Protein AF-A0A528ALJ0-F1 (afdb_monomer_lite)

Sequence (77 aa):
LRTLDAGDLPQLASELRTELIDAVSHTGGHLGAGLGVVELTVALHYVFNTPDDRLIWDVGHQAYPHKILTGRRDRIR

Secondary structure (DSSP, 8-state):
-TTS-GGGHHHHHHHHHHHHHHHHHHH---HHHHHTTHHHHHHHHHHS-TTTS----SSSTT-HHHHIIIIIGGG--

Foldseek 3Di:
DLPDDPVCLVVVLVVLLVLLVVLCVVVPADNPLLNVCSSVLSVCVNPDPPPVDDDDDVVCSNCPSVCCVVPNSVVSD

pLDDT: mean 94.21, std 6.18, range [68.62, 98.69]

Structure (mmCIF, N/CA/C/O backbone):
data_AF-A0A528ALJ0-F1
#
_entry.id   AF-A0A528ALJ0-F1
#
loop_
_atom_site.group_PDB
_atom_site.id
_atom_site.type_symbol
_atom_site.label_atom_id
_atom_site.label_alt_id
_atom_site.label_comp_id
_atom_site.label_asym_id
_atom_site.label_entity_id
_atom_site.label_seq_id
_atom_site.pdbx_PDB_ins_code
_atom_site.Cartn_x
_atom_site.Cartn_y
_atom_site.Cartn_z
_atom_site.occupancy
_atom_site.B_iso_or_equiv
_atom_site.auth_seq_id
_atom_site.auth_comp_id
_atom_site.auth_asym_id
_atom_site.auth_atom_id
_atom_site.pdbx_PDB_model_num
ATOM 1 N N . LEU A 1 1 ? -6.677 -7.879 5.402 1.00 92.12 1 LEU A N 1
ATOM 2 C CA . LEU A 1 1 ? -7.023 -6.545 4.855 1.00 92.12 1 LEU A CA 1
ATOM 3 C C . LEU A 1 1 ? -8.509 -6.450 4.520 1.00 92.12 1 LEU A C 1
ATOM 5 O O . LEU A 1 1 ? -9.179 -5.682 5.181 1.00 92.12 1 LEU A O 1
ATOM 9 N N . ARG A 1 2 ? -9.054 -7.240 3.580 1.00 95.75 2 ARG A N 1
ATOM 10 C CA . ARG A 1 2 ? -10.485 -7.161 3.192 1.00 95.75 2 ARG A CA 1
ATOM 11 C C . ARG A 1 2 ? -11.499 -7.549 4.283 1.00 95.75 2 ARG A C 1
ATOM 13 O O . ARG A 1 2 ? -12.686 -7.340 4.114 1.00 95.75 2 ARG A O 1
ATOM 20 N N . THR A 1 3 ? -11.030 -8.128 5.384 1.00 96.69 3 THR A N 1
ATOM 21 C CA . THR A 1 3 ? -11.832 -8.483 6.564 1.00 96.69 3 THR A CA 1
ATOM 22 C C . THR A 1 3 ? -11.875 -7.377 7.621 1.00 96.69 3 THR A C 1
ATOM 24 O O . THR A 1 3 ? -12.480 -7.586 8.663 1.00 96.69 3 THR A O 1
ATOM 27 N N . LEU A 1 4 ? -11.166 -6.263 7.409 1.00 97.06 4 LEU A N 1
ATOM 28 C CA . LEU A 1 4 ? -11.194 -5.114 8.313 1.00 97.06 4 LEU A CA 1
ATOM 29 C C . LEU A 1 4 ? -12.467 -4.300 8.091 1.00 97.06 4 LEU A C 1
ATOM 31 O O . LEU A 1 4 ? -12.946 -4.191 6.953 1.00 97.06 4 LEU A O 1
ATOM 35 N N . ASP A 1 5 ? -12.949 -3.665 9.154 1.00 97.75 5 ASP A N 1
ATOM 36 C C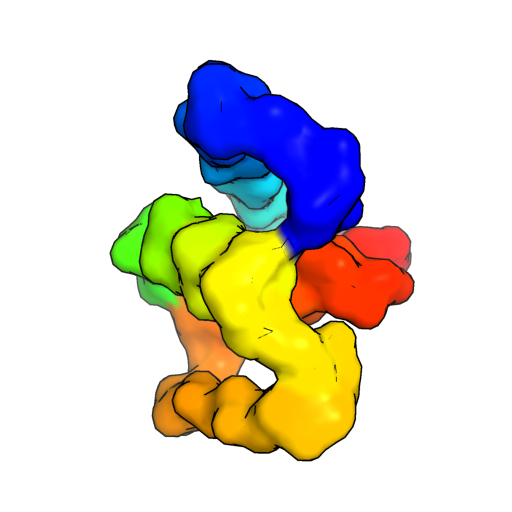A . ASP A 1 5 ? -14.001 -2.669 9.031 1.00 97.75 5 ASP A CA 1
ATOM 37 C C . ASP A 1 5 ? -13.463 -1.443 8.288 1.00 97.75 5 ASP A C 1
ATOM 39 O O . ASP A 1 5 ? -12.303 -1.048 8.425 1.00 97.75 5 ASP A O 1
ATOM 43 N N . ALA A 1 6 ? -14.315 -0.805 7.483 1.00 96.75 6 ALA A N 1
ATOM 44 C CA . ALA A 1 6 ? -13.907 0.358 6.694 1.00 96.75 6 ALA A CA 1
ATOM 45 C C . ALA A 1 6 ? -13.387 1.519 7.571 1.00 96.75 6 ALA A C 1
ATOM 47 O O . ALA A 1 6 ? -12.550 2.305 7.124 1.00 96.75 6 ALA A O 1
ATOM 48 N N . GLY A 1 7 ? -13.852 1.602 8.825 1.00 97.88 7 GLY A N 1
ATOM 49 C CA . GLY A 1 7 ? -13.393 2.575 9.818 1.00 97.88 7 GLY A CA 1
ATOM 50 C C . GLY A 1 7 ? -11.940 2.385 10.266 1.00 97.88 7 GLY A C 1
ATOM 51 O O . GLY A 1 7 ? -11.325 3.357 10.698 1.00 97.88 7 GLY A O 1
ATOM 52 N N . ASP A 1 8 ? -11.368 1.191 10.091 1.00 98.31 8 ASP A N 1
ATOM 53 C CA . ASP A 1 8 ? -9.988 0.876 10.488 1.00 98.31 8 ASP A CA 1
ATOM 54 C C . ASP A 1 8 ? -8.968 1.196 9.381 1.00 98.31 8 ASP A C 1
ATOM 56 O O . ASP A 1 8 ? -7.755 1.215 9.609 1.00 98.31 8 ASP A O 1
ATOM 60 N N . LEU A 1 9 ? -9.428 1.473 8.155 1.00 98.50 9 LEU A N 1
ATOM 61 C CA . LEU A 1 9 ? -8.549 1.742 7.011 1.00 98.50 9 LEU A CA 1
ATOM 62 C C . LEU A 1 9 ? -7.651 2.980 7.186 1.00 98.50 9 LEU A C 1
ATOM 64 O O . LEU A 1 9 ? -6.486 2.906 6.784 1.00 98.50 9 LEU A O 1
ATOM 68 N N . PRO A 1 10 ? -8.105 4.095 7.799 1.00 98.50 10 PRO A N 1
ATOM 69 C CA . PRO A 1 10 ? -7.227 5.219 8.117 1.00 98.50 10 PRO A CA 1
ATOM 70 C C . PRO A 1 10 ? -6.093 4.838 9.076 1.00 98.50 10 PRO A C 1
ATOM 72 O O . PRO A 1 10 ? -4.959 5.288 8.894 1.00 98.50 10 PRO A O 1
ATOM 75 N N . GLN A 1 11 ? -6.366 3.978 10.064 1.00 98.44 11 GLN A N 1
ATOM 76 C CA . GLN A 1 11 ? -5.332 3.482 10.971 1.00 98.44 11 GLN A CA 1
ATOM 77 C C . GLN A 1 11 ? -4.321 2.617 10.213 1.00 98.44 11 GLN A C 1
ATOM 79 O O . GLN A 1 11 ? -3.119 2.872 10.301 1.00 98.44 11 GLN A O 1
ATOM 84 N N . LEU A 1 12 ? -4.793 1.673 9.394 1.00 98.31 12 LEU A N 1
ATOM 85 C CA . LEU A 1 12 ? -3.923 0.852 8.549 1.00 98.31 12 LEU A CA 1
ATOM 86 C C . LEU A 1 12 ? -3.036 1.710 7.629 1.00 98.31 12 LEU A C 1
ATOM 88 O O . LEU A 1 12 ? -1.852 1.419 7.469 1.00 98.31 12 LEU A O 1
ATOM 92 N N . ALA A 1 13 ? -3.579 2.774 7.033 1.00 98.56 13 ALA A N 1
ATOM 93 C CA . ALA A 1 13 ? -2.806 3.697 6.202 1.00 98.56 13 ALA A CA 1
ATOM 94 C C . ALA A 1 13 ? -1.715 4.428 7.010 1.00 98.56 13 ALA A C 1
ATOM 96 O O . ALA A 1 13 ? -0.591 4.590 6.531 1.00 98.56 13 ALA A O 1
ATOM 97 N N . SER A 1 14 ? -2.011 4.830 8.249 1.00 98.50 14 SER A N 1
ATOM 98 C CA . SER A 1 14 ? -1.030 5.439 9.158 1.00 98.50 14 SER A CA 1
ATOM 99 C C . SER A 1 14 ? 0.109 4.476 9.524 1.00 98.50 14 SER A C 1
ATOM 101 O O . SER A 1 14 ? 1.291 4.827 9.438 1.00 98.50 14 SER A O 1
ATOM 103 N N . GLU A 1 15 ? -0.230 3.230 9.857 1.00 98.12 15 GLU A N 1
ATOM 104 C CA . GLU A 1 15 ? 0.747 2.181 10.173 1.00 98.12 15 GLU A CA 1
ATOM 105 C C . GLU A 1 15 ? 1.609 1.834 8.950 1.00 98.12 15 GLU A C 1
ATOM 107 O O . GLU A 1 15 ? 2.834 1.755 9.047 1.00 98.12 15 GLU A O 1
ATOM 112 N N . LEU A 1 16 ? 0.991 1.723 7.770 1.00 97.50 16 LEU A N 1
ATOM 113 C CA . LEU A 1 16 ? 1.685 1.460 6.509 1.00 97.50 16 LEU A CA 1
ATOM 114 C C . LEU A 1 16 ? 2.646 2.591 6.123 1.00 97.50 16 LEU A C 1
ATOM 116 O O . LEU A 1 16 ? 3.737 2.332 5.617 1.00 97.50 16 LEU A O 1
ATOM 120 N N . ARG A 1 17 ? 2.261 3.845 6.377 1.00 97.62 17 ARG A N 1
ATOM 121 C CA . ARG A 1 17 ? 3.128 5.014 6.187 1.00 97.62 17 ARG A CA 1
ATOM 122 C C . ARG A 1 17 ? 4.342 4.964 7.107 1.00 97.62 17 ARG A C 1
ATOM 124 O O . ARG A 1 17 ? 5.451 5.209 6.642 1.00 97.62 17 ARG A O 1
ATOM 131 N N . THR A 1 18 ? 4.135 4.631 8.378 1.00 96.56 18 THR A N 1
ATOM 132 C CA . THR A 1 18 ? 5.230 4.474 9.345 1.00 96.56 18 THR A CA 1
ATOM 133 C C . THR A 1 18 ? 6.195 3.378 8.899 1.00 96.56 18 THR A C 1
ATOM 135 O O . THR A 1 18 ? 7.398 3.618 8.835 1.00 96.56 18 THR A O 1
ATOM 138 N N . GLU A 1 19 ? 5.676 2.218 8.489 1.00 94.56 19 GLU A N 1
ATOM 139 C CA . GLU A 1 19 ? 6.504 1.112 7.994 1.00 94.56 19 GLU A CA 1
ATOM 140 C C . GLU A 1 19 ? 7.286 1.486 6.729 1.00 94.56 19 GLU A C 1
ATOM 142 O O . GLU A 1 19 ? 8.443 1.104 6.578 1.00 94.56 19 GLU A O 1
ATOM 147 N N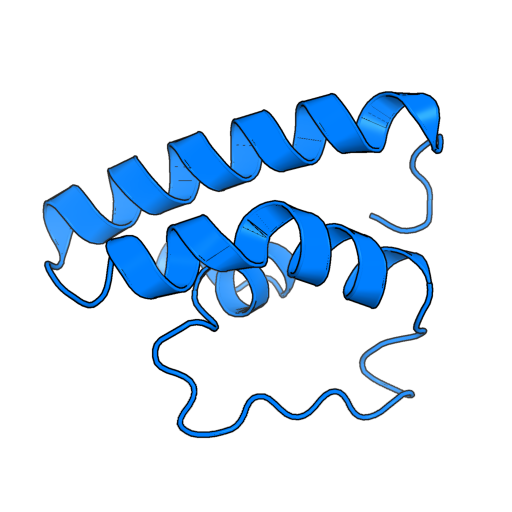 . LEU A 1 20 ? 6.676 2.243 5.813 1.00 93.81 20 LEU A N 1
ATOM 148 C CA . LEU A 1 20 ? 7.358 2.710 4.610 1.00 93.81 20 LEU A CA 1
ATOM 149 C C . LEU A 1 20 ? 8.549 3.619 4.947 1.00 93.81 20 LEU A C 1
ATOM 151 O O . LEU A 1 20 ? 9.611 3.474 4.342 1.00 93.81 20 LEU A O 1
ATOM 155 N N . ILE A 1 21 ? 8.362 4.558 5.879 1.00 94.19 21 ILE A N 1
ATOM 156 C CA . ILE A 1 21 ? 9.422 5.474 6.322 1.00 94.19 21 ILE A CA 1
ATOM 157 C C . ILE A 1 21 ? 10.561 4.678 6.962 1.00 94.19 21 ILE A C 1
ATOM 159 O O . ILE A 1 21 ? 11.717 4.893 6.602 1.00 94.19 21 ILE A O 1
ATOM 163 N N . ASP A 1 22 ? 10.228 3.741 7.852 1.00 92.38 22 ASP A N 1
ATOM 164 C CA . ASP A 1 22 ? 11.195 2.872 8.527 1.00 92.38 22 ASP A CA 1
ATOM 165 C C . ASP A 1 22 ? 12.009 2.049 7.518 1.00 92.38 22 ASP A C 1
ATOM 167 O O . ASP A 1 22 ? 13.234 2.158 7.462 1.00 92.38 22 ASP A O 1
ATOM 171 N N . ALA A 1 23 ? 11.336 1.318 6.626 1.00 87.69 23 ALA A N 1
ATOM 172 C CA . ALA A 1 23 ? 12.002 0.443 5.666 1.00 87.69 23 ALA A CA 1
ATOM 173 C C . ALA A 1 23 ? 12.925 1.217 4.706 1.00 87.69 23 ALA A C 1
ATOM 175 O O . ALA A 1 23 ? 14.074 0.831 4.487 1.00 87.69 23 ALA A O 1
ATOM 176 N N . VAL A 1 24 ? 12.461 2.355 4.176 1.00 87.38 24 VAL A N 1
ATOM 177 C CA . VAL A 1 24 ? 13.267 3.184 3.263 1.00 87.38 24 VAL A CA 1
ATOM 178 C C . VAL A 1 24 ? 14.417 3.888 3.990 1.00 87.38 24 VAL A C 1
ATOM 180 O O . VAL A 1 24 ? 15.430 4.185 3.356 1.00 87.38 24 VAL A O 1
ATOM 183 N N . SER A 1 25 ? 14.314 4.128 5.301 1.00 88.50 25 SER A N 1
ATOM 184 C CA . SER A 1 25 ? 15.420 4.705 6.078 1.00 88.50 25 SER A CA 1
ATOM 185 C C . SER A 1 25 ? 16.658 3.798 6.109 1.00 88.50 25 SER A C 1
ATOM 187 O O . SER A 1 25 ? 17.779 4.303 6.146 1.00 88.50 25 SER A O 1
ATOM 189 N N . HIS A 1 26 ? 16.46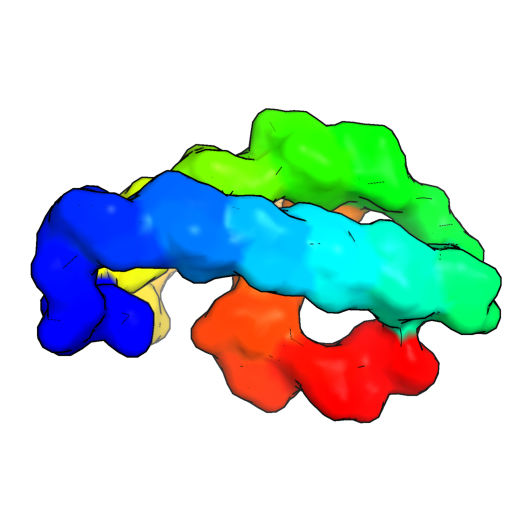5 2.477 6.018 1.00 84.25 26 HIS A N 1
ATOM 190 C CA . HIS 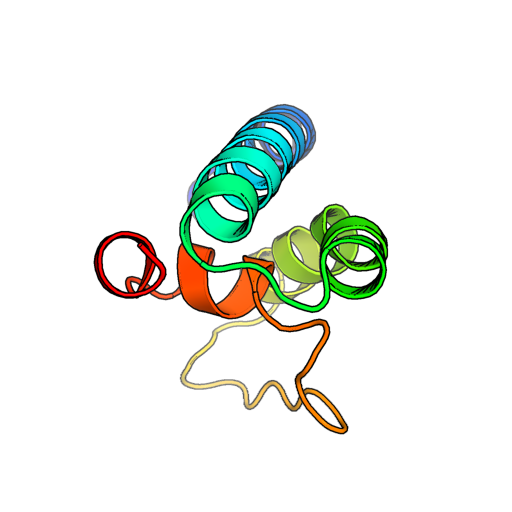A 1 26 ? 17.546 1.493 5.989 1.00 84.25 26 HIS A CA 1
ATOM 191 C C . HIS A 1 26 ? 18.108 1.258 4.583 1.00 84.25 26 HIS A C 1
ATOM 193 O O . HIS A 1 26 ? 19.323 1.154 4.417 1.00 84.25 26 HIS A O 1
ATOM 199 N N . THR A 1 27 ? 17.247 1.192 3.564 1.00 80.69 27 THR A N 1
ATOM 200 C CA . THR A 1 27 ? 17.671 0.828 2.200 1.00 80.69 27 THR A CA 1
ATOM 201 C C . THR A 1 27 ? 17.962 2.013 1.283 1.00 80.69 27 THR A C 1
ATOM 203 O O . THR A 1 27 ? 18.548 1.832 0.215 1.00 80.69 27 THR A O 1
ATOM 206 N N . GLY A 1 28 ? 17.502 3.217 1.635 1.00 77.75 28 GLY A N 1
ATOM 207 C CA . GLY A 1 28 ? 17.340 4.315 0.680 1.00 77.75 28 GLY A CA 1
ATOM 208 C C . GLY A 1 28 ? 16.246 4.025 -0.365 1.00 77.75 28 GLY A C 1
ATOM 209 O O . GLY A 1 28 ? 15.606 2.970 -0.351 1.00 77.75 28 GLY A O 1
ATOM 210 N N . GLY A 1 29 ? 15.997 4.972 -1.281 1.00 78.38 29 GLY A N 1
ATOM 211 C CA . GLY A 1 29 ? 15.063 4.798 -2.406 1.00 78.38 29 GLY A CA 1
ATOM 212 C C . GLY A 1 29 ? 13.965 5.863 -2.529 1.00 78.38 29 GLY A C 1
ATOM 213 O O . GLY A 1 29 ? 14.058 6.961 -1.983 1.00 78.38 29 GLY A O 1
ATOM 214 N N . HIS A 1 30 ? 12.914 5.546 -3.296 1.00 82.44 30 HIS A N 1
ATOM 215 C CA . HIS A 1 30 ? 11.850 6.480 -3.699 1.00 82.44 30 HIS A CA 1
ATOM 216 C C . HIS A 1 30 ? 10.781 6.707 -2.615 1.00 82.44 30 HIS A C 1
ATOM 218 O O . HIS A 1 30 ? 9.606 6.383 -2.801 1.00 82.44 30 HIS A O 1
ATOM 224 N N . LEU A 1 31 ? 11.174 7.315 -1.493 1.00 87.69 31 LEU A N 1
ATOM 225 C CA . LEU A 1 31 ? 10.278 7.579 -0.361 1.00 87.69 31 LEU A CA 1
ATOM 226 C C . LEU A 1 31 ? 9.036 8.397 -0.757 1.00 87.69 31 LEU A C 1
ATOM 228 O O . LEU A 1 31 ? 7.909 7.993 -0.480 1.00 87.69 31 LEU A O 1
ATOM 232 N N . GLY A 1 32 ? 9.236 9.536 -1.430 1.00 90.25 32 GLY A N 1
ATOM 233 C CA . GLY A 1 32 ? 8.150 10.472 -1.745 1.00 90.25 32 GLY A CA 1
ATOM 234 C C . GLY A 1 32 ? 7.055 9.859 -2.623 1.00 90.25 32 GLY A C 1
ATOM 235 O O . GLY A 1 32 ? 5.871 10.060 -2.366 1.00 90.25 32 GLY A O 1
ATOM 236 N N . ALA A 1 33 ? 7.442 9.051 -3.613 1.00 93.00 33 ALA A N 1
ATOM 237 C CA . ALA A 1 33 ? 6.492 8.398 -4.507 1.00 93.00 33 ALA A CA 1
ATOM 238 C C . ALA A 1 33 ? 5.644 7.345 -3.782 1.00 93.00 33 ALA A C 1
ATOM 240 O O . ALA A 1 33 ? 4.434 7.291 -3.985 1.00 93.00 33 ALA A O 1
ATOM 241 N N . GLY A 1 34 ? 6.258 6.542 -2.904 1.00 94.69 34 GLY A N 1
ATOM 242 C CA . GLY A 1 34 ? 5.529 5.574 -2.084 1.00 94.69 34 GLY A CA 1
ATOM 243 C C . GLY A 1 34 ? 4.580 6.247 -1.090 1.00 94.69 34 GLY A C 1
ATOM 244 O O . GLY A 1 34 ? 3.434 5.822 -0.956 1.00 94.69 34 GLY A O 1
ATOM 245 N N . LEU A 1 35 ? 5.024 7.330 -0.438 1.00 96.75 35 LEU A N 1
ATOM 246 C CA . LEU A 1 35 ? 4.199 8.087 0.512 1.00 96.75 35 LEU A CA 1
ATOM 247 C C . LEU A 1 35 ? 2.949 8.682 -0.143 1.00 96.75 35 LEU A C 1
ATOM 249 O O . LEU A 1 35 ? 1.897 8.723 0.492 1.00 96.75 35 LEU A O 1
ATOM 253 N N . GLY A 1 36 ? 3.053 9.106 -1.405 1.00 97.31 36 GLY A N 1
ATOM 254 C CA . GLY A 1 36 ? 1.946 9.697 -2.158 1.00 97.31 36 GLY A CA 1
ATOM 255 C C . GLY A 1 36 ? 0.837 8.720 -2.557 1.00 97.31 36 GLY A C 1
ATOM 256 O O . GLY A 1 36 ? -0.219 9.166 -2.997 1.00 97.31 36 GLY A O 1
ATOM 257 N N . VAL A 1 37 ? 1.046 7.404 -2.416 1.00 98.31 37 VAL A N 1
ATOM 258 C CA . VAL A 1 37 ? 0.073 6.381 -2.844 1.00 98.31 37 VAL A CA 1
ATOM 259 C C . VAL A 1 37 ? -0.344 5.419 -1.731 1.00 98.31 37 VAL A C 1
ATOM 261 O O . VAL A 1 37 ? -0.957 4.392 -2.024 1.00 98.31 37 VAL A O 1
ATOM 264 N N . VAL A 1 38 ? -0.045 5.717 -0.462 1.00 98.50 38 VAL A N 1
ATOM 265 C CA . VAL A 1 38 ? -0.392 4.849 0.682 1.00 98.50 38 VAL A CA 1
ATOM 266 C C . VAL A 1 38 ? -1.897 4.573 0.729 1.00 98.50 38 VAL A C 1
ATOM 268 O O . VAL A 1 38 ? -2.311 3.414 0.653 1.00 98.50 38 VAL A O 1
ATOM 271 N N . GLU A 1 39 ? -2.720 5.620 0.773 1.00 98.62 39 GLU A N 1
ATOM 272 C CA . GLU A 1 39 ? -4.180 5.500 0.850 1.00 98.62 39 GLU A CA 1
ATOM 273 C C . GLU A 1 39 ? -4.759 4.845 -0.408 1.00 98.62 39 GLU A C 1
ATOM 275 O O . GLU A 1 39 ? -5.602 3.954 -0.310 1.00 98.62 39 GLU A O 1
ATOM 280 N N . LEU A 1 40 ? -4.256 5.228 -1.588 1.00 98.62 40 LEU A N 1
ATOM 281 C CA . LEU A 1 40 ? -4.645 4.617 -2.861 1.00 98.62 40 LEU A CA 1
ATOM 282 C C . LEU A 1 40 ? -4.383 3.107 -2.846 1.00 98.62 40 LEU A C 1
ATOM 284 O O . LEU A 1 40 ? -5.232 2.319 -3.251 1.00 98.62 40 LEU A O 1
ATOM 288 N N . THR A 1 41 ? -3.221 2.692 -2.346 1.00 98.56 41 THR A N 1
ATOM 289 C CA . THR A 1 41 ? -2.841 1.280 -2.298 1.00 98.56 41 THR A CA 1
ATOM 290 C C . THR A 1 41 ? -3.719 0.488 -1.332 1.00 98.56 41 THR A C 1
ATOM 292 O O . THR A 1 41 ? -4.141 -0.620 -1.669 1.00 98.56 41 THR A O 1
ATOM 295 N N . VAL A 1 42 ? -4.032 1.051 -0.158 1.00 98.69 42 VAL A N 1
ATOM 296 C CA . VAL A 1 42 ? -4.970 0.438 0.800 1.00 98.69 42 VAL A CA 1
ATOM 297 C C . VAL A 1 42 ? -6.348 0.275 0.161 1.00 98.69 42 VAL A C 1
ATOM 299 O O . VAL A 1 42 ? -6.893 -0.827 0.184 1.00 98.69 42 VAL A O 1
ATOM 302 N N . ALA A 1 43 ? -6.879 1.328 -0.469 1.00 98.56 43 ALA A N 1
ATOM 303 C CA . ALA A 1 43 ? -8.188 1.295 -1.118 1.00 98.56 43 ALA A CA 1
ATOM 304 C C . ALA A 1 43 ? -8.250 0.259 -2.252 1.00 98.56 43 ALA A C 1
ATOM 306 O O . ALA A 1 43 ? -9.186 -0.538 -2.307 1.00 98.56 43 ALA A O 1
ATOM 307 N N . LEU A 1 44 ? -7.229 0.209 -3.115 1.00 98.50 44 LEU A N 1
ATOM 308 C CA . LEU A 1 44 ? -7.153 -0.762 -4.209 1.00 98.50 44 LEU A CA 1
ATOM 309 C C . LEU A 1 44 ? -7.155 -2.204 -3.689 1.00 98.50 44 LEU A C 1
ATOM 311 O O . LEU A 1 44 ? -7.922 -3.023 -4.183 1.00 98.50 44 LEU A O 1
ATOM 315 N N . HIS A 1 45 ? -6.351 -2.520 -2.671 1.00 98.44 45 HIS A N 1
ATOM 316 C CA . HIS A 1 45 ? -6.322 -3.874 -2.103 1.00 98.44 45 HIS A CA 1
ATOM 317 C C . HIS A 1 45 ? -7.549 -4.223 -1.253 1.00 98.44 45 HIS A C 1
ATOM 319 O O . HIS A 1 45 ? -7.814 -5.409 -1.032 1.00 98.44 45 HIS A O 1
ATOM 325 N N . TYR A 1 46 ? -8.276 -3.217 -0.762 1.00 98.56 46 TYR A N 1
ATOM 326 C CA . TYR A 1 46 ? -9.533 -3.415 -0.048 1.00 98.56 46 TYR A CA 1
ATOM 327 C C . TYR A 1 46 ? -10.673 -3.755 -1.007 1.00 98.56 46 TYR A C 1
ATOM 329 O O . TYR A 1 46 ? -11.421 -4.696 -0.758 1.00 98.56 46 TYR A O 1
ATOM 337 N N . VAL A 1 47 ? -10.777 -3.017 -2.115 1.00 98.31 47 VAL A N 1
ATOM 338 C CA . VAL A 1 47 ? -11.879 -3.150 -3.077 1.00 98.31 47 VAL A CA 1
ATOM 339 C C . VAL A 1 47 ? -11.649 -4.296 -4.064 1.00 98.31 47 VAL A C 1
ATOM 341 O O . VAL A 1 47 ? -12.577 -5.052 -4.335 1.00 98.31 47 VAL A O 1
ATOM 344 N N . PHE A 1 48 ? -10.432 -4.451 -4.592 1.00 98.31 48 PHE A N 1
ATOM 345 C CA . PHE A 1 48 ? -10.127 -5.483 -5.585 1.00 98.31 48 PHE A CA 1
ATOM 346 C C . PHE A 1 48 ? -9.683 -6.799 -4.938 1.00 98.31 48 PHE A C 1
ATOM 348 O O . PHE A 1 48 ? -8.950 -6.842 -3.939 1.00 98.31 48 PHE A O 1
ATOM 355 N N . ASN A 1 49 ? -10.073 -7.9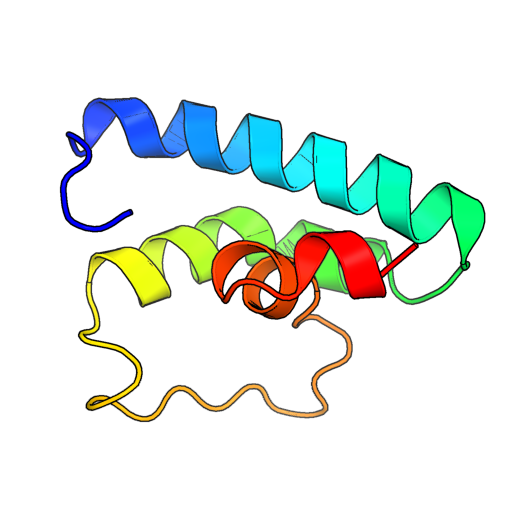08 -5.558 1.00 97.38 49 ASN A N 1
ATOM 356 C CA . ASN A 1 49 ? -9.711 -9.251 -5.138 1.00 97.38 49 ASN A CA 1
ATOM 357 C C . ASN A 1 49 ? -8.350 -9.669 -5.716 1.00 97.38 49 ASN A C 1
ATOM 359 O O . ASN A 1 49 ? -8.229 -10.642 -6.452 1.00 97.38 49 ASN A O 1
ATOM 363 N N . THR A 1 50 ? -7.282 -8.943 -5.383 1.00 96.81 50 THR A N 1
ATOM 364 C CA . THR A 1 50 ? -5.925 -9.382 -5.746 1.00 96.81 50 THR A CA 1
ATOM 365 C C . THR A 1 50 ? -5.574 -10.678 -4.988 1.00 96.81 50 THR A C 1
ATOM 367 O O . THR A 1 50 ? -5.849 -10.728 -3.777 1.00 96.81 50 THR A O 1
ATOM 370 N N . PRO A 1 51 ? -4.927 -11.676 -5.630 1.00 96.00 51 PRO A N 1
ATOM 371 C CA . PRO A 1 51 ? -4.284 -11.608 -6.950 1.00 96.00 51 PRO A CA 1
ATOM 372 C C . PRO A 1 51 ? -5.162 -12.001 -8.154 1.00 96.00 51 PRO A C 1
ATOM 374 O O . PRO A 1 51 ? -4.653 -11.953 -9.272 1.00 96.00 51 PRO A O 1
ATOM 377 N N . ASP A 1 52 ? -6.428 -12.383 -7.952 1.00 97.94 52 ASP A N 1
ATOM 378 C CA . ASP A 1 52 ? -7.335 -12.748 -9.054 1.00 97.94 52 ASP A CA 1
ATOM 379 C C . ASP A 1 52 ? -7.578 -11.539 -9.971 1.00 97.94 52 ASP A C 1
ATOM 381 O O . ASP A 1 52 ? -7.437 -11.624 -11.194 1.00 97.94 52 ASP A O 1
ATOM 385 N N . ASP A 1 53 ? -7.837 -10.379 -9.363 1.00 98.31 53 ASP A N 1
ATOM 386 C CA . ASP A 1 53 ? -7.796 -9.095 -10.053 1.00 98.31 53 ASP A CA 1
ATOM 387 C C . ASP A 1 53 ? -6.349 -8.646 -10.272 1.00 98.31 53 ASP A C 1
ATOM 389 O O . ASP A 1 53 ? -5.518 -8.619 -9.354 1.00 98.31 53 ASP A O 1
ATOM 393 N N . ARG A 1 54 ? -6.048 -8.228 -11.504 1.00 97.81 54 ARG A N 1
ATOM 394 C CA . ARG A 1 54 ? -4.717 -7.743 -11.878 1.00 97.81 54 ARG A CA 1
ATOM 395 C C . ARG A 1 54 ? -4.586 -6.252 -11.591 1.00 97.81 54 ARG A C 1
ATOM 397 O O . ARG A 1 54 ? -5.175 -5.429 -12.285 1.00 97.81 54 ARG A O 1
ATOM 404 N N . LEU A 1 55 ? -3.744 -5.918 -10.616 1.00 98.12 55 LEU A N 1
ATOM 405 C CA . LEU A 1 55 ? -3.323 -4.549 -10.322 1.00 98.12 55 LEU A CA 1
ATOM 406 C C . LEU A 1 55 ? -1.951 -4.268 -10.952 1.00 98.12 55 LEU A C 1
ATOM 408 O O . LEU A 1 55 ? -0.982 -4.969 -10.660 1.00 98.12 55 LEU A O 1
ATOM 412 N N . ILE A 1 56 ? -1.863 -3.229 -11.786 1.00 98.19 56 ILE A N 1
ATOM 413 C CA . ILE A 1 56 ? -0.631 -2.827 -12.478 1.00 98.19 56 ILE A CA 1
ATOM 414 C C . ILE A 1 56 ? -0.190 -1.456 -11.961 1.00 98.19 56 ILE A C 1
ATOM 416 O O . ILE A 1 56 ? -0.951 -0.494 -12.010 1.00 98.19 56 ILE A O 1
ATOM 420 N N . TRP A 1 57 ? 1.055 -1.373 -11.494 1.00 98.06 57 TRP A N 1
ATOM 421 C CA . TRP A 1 57 ? 1.726 -0.114 -11.177 1.00 98.06 57 TRP A CA 1
ATOM 422 C C . TRP A 1 57 ? 2.679 0.241 -12.316 1.00 98.06 57 TRP A C 1
ATOM 424 O O . TRP A 1 57 ? 3.615 -0.513 -12.578 1.00 98.06 57 TRP A O 1
ATOM 434 N N . ASP A 1 58 ? 2.459 1.377 -12.975 1.00 97.75 58 ASP A N 1
ATOM 435 C CA . ASP A 1 58 ? 3.384 1.875 -13.997 1.00 97.75 58 ASP A CA 1
ATOM 436 C C . ASP A 1 58 ? 4.712 2.320 -13.361 1.00 97.75 58 ASP A C 1
ATOM 438 O O . ASP A 1 58 ? 4.702 2.939 -12.293 1.00 97.75 58 ASP A O 1
ATOM 442 N N . VAL A 1 59 ? 5.844 1.975 -13.989 1.00 96.44 59 VAL A N 1
ATOM 443 C CA . VAL A 1 59 ? 7.225 2.047 -13.453 1.00 96.44 59 VAL A CA 1
ATOM 444 C C . VAL A 1 59 ? 7.448 1.214 -12.179 1.00 96.44 59 VAL A C 1
ATOM 446 O O . VAL A 1 59 ? 8.337 0.366 -12.141 1.00 96.44 59 VAL A O 1
ATOM 449 N N . GLY A 1 60 ? 6.665 1.447 -11.124 1.00 95.00 60 GLY A N 1
ATOM 450 C CA . GLY A 1 60 ? 6.658 0.669 -9.884 1.00 95.00 60 GLY A CA 1
ATOM 451 C C . GLY A 1 60 ? 7.463 1.266 -8.727 1.00 95.00 60 GLY A C 1
ATOM 452 O O . GLY A 1 60 ? 7.513 0.664 -7.652 1.00 95.00 60 GLY A O 1
ATOM 453 N N . HIS A 1 61 ? 8.068 2.445 -8.892 1.00 94.19 61 HIS A N 1
ATOM 454 C CA . HIS A 1 61 ? 8.841 3.114 -7.835 1.00 94.19 61 HIS A CA 1
ATOM 455 C C . HIS A 1 61 ? 7.970 3.575 -6.648 1.00 94.19 61 HIS A C 1
ATOM 457 O O . HIS A 1 61 ? 8.440 3.651 -5.517 1.00 94.19 61 HIS A O 1
ATOM 463 N N . GLN A 1 62 ? 6.681 3.795 -6.891 1.00 96.31 62 GLN A N 1
ATOM 464 C CA . GLN A 1 62 ? 5.637 4.091 -5.914 1.00 96.31 62 GLN A CA 1
ATOM 465 C C . GLN A 1 62 ? 5.062 2.839 -5.226 1.00 96.31 62 GLN A C 1
ATOM 467 O O . GLN A 1 62 ? 4.335 2.950 -4.247 1.00 96.31 62 GLN A O 1
ATOM 472 N N . ALA A 1 63 ? 5.381 1.626 -5.692 1.00 96.56 63 ALA A N 1
ATOM 473 C CA . ALA A 1 63 ? 4.706 0.395 -5.267 1.00 96.56 63 ALA A CA 1
ATOM 474 C C . ALA A 1 63 ? 5.245 -0.218 -3.955 1.00 96.56 63 ALA A C 1
ATOM 476 O O . ALA A 1 63 ? 5.023 -1.402 -3.686 1.00 96.56 63 ALA A O 1
ATOM 477 N N . TYR A 1 64 ? 5.966 0.540 -3.123 1.00 95.12 64 TYR A N 1
ATOM 478 C CA . TYR A 1 64 ? 6.441 0.038 -1.826 1.00 95.12 64 TYR A CA 1
ATOM 479 C C . TYR A 1 64 ? 5.287 -0.326 -0.872 1.00 95.12 64 TYR A C 1
ATOM 481 O O . TYR A 1 64 ? 5.299 -1.454 -0.372 1.00 95.12 64 TYR A O 1
ATOM 489 N N . PRO A 1 65 ? 4.245 0.516 -0.686 1.00 97.06 65 PRO A N 1
ATOM 490 C CA . PRO A 1 65 ? 3.064 0.136 0.092 1.00 97.06 65 PRO A CA 1
ATOM 491 C C . PRO A 1 65 ? 2.423 -1.163 -0.416 1.00 97.06 65 PRO A C 1
ATOM 493 O O . PRO A 1 65 ? 2.044 -2.028 0.371 1.00 97.06 65 PRO A O 1
ATOM 496 N N . HIS A 1 66 ? 2.387 -1.354 -1.741 1.00 97.56 66 HIS A N 1
ATOM 497 C CA . HIS A 1 66 ? 1.848 -2.564 -2.364 1.00 97.56 66 HIS A CA 1
ATOM 498 C C . HIS A 1 66 ? 2.675 -3.794 -1.979 1.00 97.56 66 HIS A C 1
ATOM 500 O O . HIS A 1 66 ? 2.112 -4.815 -1.588 1.00 97.56 66 HIS A O 1
ATOM 506 N N . LYS A 1 67 ? 4.011 -3.706 -2.040 1.00 95.50 67 LYS A N 1
ATOM 507 C CA . LYS A 1 67 ? 4.904 -4.799 -1.624 1.00 95.50 67 LYS A CA 1
ATOM 508 C C . LYS A 1 67 ? 4.702 -5.160 -0.146 1.00 95.50 67 LYS A C 1
ATOM 510 O O . LYS A 1 67 ? 4.606 -6.347 0.161 1.00 95.50 67 LYS A O 1
ATOM 515 N N . ILE A 1 68 ? 4.572 -4.169 0.740 1.00 95.19 68 ILE A N 1
ATOM 516 C CA . ILE A 1 68 ? 4.334 -4.391 2.178 1.00 95.19 68 ILE A CA 1
ATOM 517 C C . ILE A 1 68 ? 3.017 -5.152 2.400 1.00 95.19 68 ILE A C 1
ATOM 519 O O . ILE A 1 68 ? 3.028 -6.215 3.022 1.00 95.19 68 ILE A O 1
ATOM 523 N N . LEU A 1 69 ? 1.903 -4.675 1.829 1.00 96.75 69 LEU A N 1
ATOM 524 C CA . LEU A 1 69 ? 0.575 -5.288 2.007 1.00 96.75 69 LEU A CA 1
ATOM 525 C C . LEU A 1 69 ? 0.438 -6.688 1.391 1.00 96.75 69 LEU A C 1
ATOM 527 O O . LEU A 1 69 ? -0.472 -7.435 1.741 1.00 96.75 69 LEU A O 1
ATOM 531 N N . THR A 1 70 ? 1.338 -7.056 0.483 1.00 96.62 70 THR A N 1
ATOM 532 C CA . THR A 1 70 ? 1.328 -8.349 -0.221 1.00 96.62 70 THR A CA 1
ATOM 533 C C . THR A 1 70 ? 2.419 -9.294 0.288 1.00 96.62 70 THR A C 1
ATOM 535 O O . THR A 1 70 ? 2.985 -10.079 -0.473 1.00 96.62 70 THR A O 1
ATOM 538 N N . GLY A 1 71 ? 2.735 -9.209 1.584 1.00 92.88 71 GLY A N 1
ATOM 539 C CA . GLY A 1 71 ? 3.572 -10.187 2.28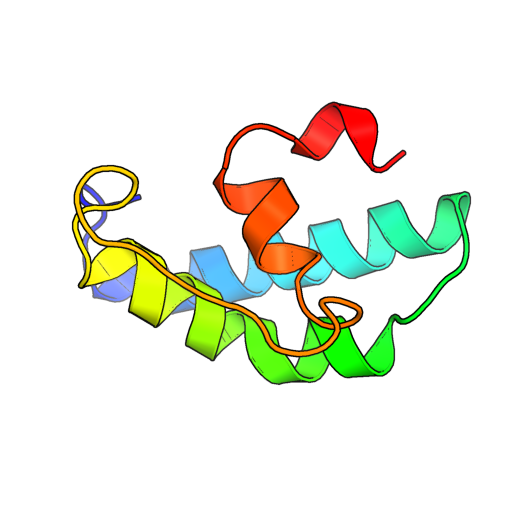6 1.00 92.88 71 GLY A CA 1
ATOM 540 C C . GLY A 1 71 ? 5.074 -10.055 2.034 1.00 92.88 71 GLY A C 1
ATOM 541 O O . GLY A 1 71 ? 5.825 -10.972 2.346 1.00 92.88 71 GLY A O 1
ATOM 542 N N . ARG A 1 72 ? 5.541 -8.936 1.465 1.00 94.19 72 ARG A N 1
ATOM 543 C CA . ARG A 1 72 ? 6.976 -8.702 1.213 1.00 94.19 72 ARG A CA 1
ATOM 544 C C . ARG A 1 72 ? 7.610 -7.721 2.199 1.00 94.19 72 ARG A C 1
ATOM 546 O O . ARG A 1 72 ? 8.723 -7.284 1.942 1.00 94.19 72 ARG A O 1
ATOM 553 N N . ARG A 1 73 ? 6.939 -7.404 3.313 1.00 86.94 73 ARG A N 1
ATOM 554 C CA . ARG A 1 73 ? 7.419 -6.480 4.359 1.00 86.94 73 ARG A CA 1
ATOM 555 C C . ARG A 1 73 ? 8.859 -6.778 4.795 1.00 86.94 73 ARG A C 1
ATOM 557 O O . ARG A 1 73 ? 9.717 -5.916 4.660 1.00 86.94 73 ARG A O 1
ATOM 564 N N . ASP A 1 74 ? 9.140 -8.018 5.192 1.00 86.00 74 ASP A N 1
ATOM 565 C CA . ASP A 1 74 ? 10.452 -8.416 5.733 1.00 86.00 74 ASP A CA 1
ATOM 566 C C . ASP A 1 74 ? 11.583 -8.413 4.691 1.00 86.00 74 ASP A C 1
ATOM 568 O O . ASP A 1 74 ? 12.750 -8.526 5.041 1.00 86.00 74 ASP A O 1
ATOM 572 N N . ARG A 1 75 ? 11.249 -8.291 3.398 1.00 83.69 75 ARG A N 1
ATOM 573 C CA . ARG A 1 75 ? 12.210 -8.283 2.280 1.00 83.69 75 ARG A CA 1
ATOM 574 C C . ARG A 1 75 ? 12.561 -6.879 1.789 1.00 83.69 75 ARG A C 1
ATOM 576 O O . ARG A 1 75 ? 13.313 -6.762 0.825 1.00 83.69 75 ARG A O 1
ATOM 583 N N . ILE A 1 76 ? 11.924 -5.845 2.342 1.00 76.94 76 ILE A N 1
ATOM 584 C CA . ILE A 1 76 ? 12.176 -4.445 1.966 1.00 76.94 76 ILE A CA 1
ATOM 585 C C . ILE A 1 76 ? 13.274 -3.841 2.850 1.00 76.94 76 ILE A C 1
ATOM 587 O O . ILE A 1 76 ? 13.810 -2.812 2.474 1.00 76.94 76 ILE A O 1
ATOM 591 N N . ARG A 1 77 ? 13.610 -4.476 3.977 1.00 68.62 77 ARG A N 1
ATOM 592 C CA . ARG A 1 77 ? 14.714 -4.087 4.863 1.00 68.62 77 ARG A CA 1
ATOM 593 C C . ARG A 1 77 ? 16.049 -4.639 4.374 1.00 68.62 77 ARG A C 1
ATOM 595 O O . ARG A 1 77 ? 16.038 -5.740 3.775 1.00 68.62 77 ARG A O 1
#

Radius of gyration: 11.98 Å; chains: 1; bounding box: 32×23×25 Å